Protein AF-A0A7C3V6H1-F1 (afdb_monomer)

Foldseek 3Di:
DADQAEPPPDDPVDQWDADPPVGDIDGPVVLVVLVVVVVVVVVVVVVCVVVPPPDPDDPPPPDPPDSHHHHD

pLDDT: mean 78.8, std 14.79, range [44.69, 94.19]

Solvent-accessible surface area (backbone atoms only — not comparable to full-atom values): 4632 Å² total; per-residue (Å²): 128,56,66,52,54,64,60,86,84,72,49,97,82,56,55,62,50,72,40,88,85,64,71,43,79,43,50,46,68,63,45,48,54,53,51,53,52,53,50,54,51,50,54,51,52,51,56,39,63,74,67,70,54,71,90,78,79,72,84,79,86,66,84,78,70,81,80,66,56,50,57,7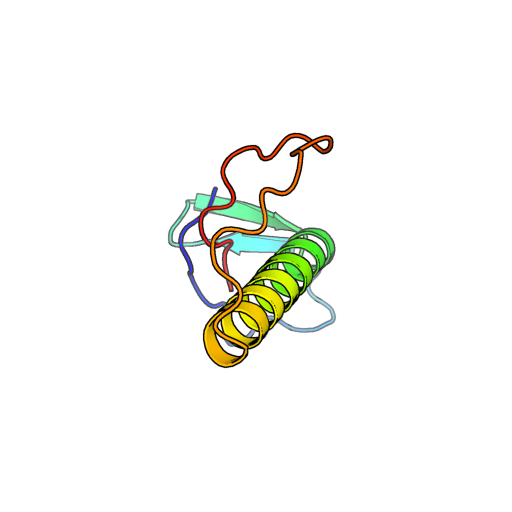6

Secondary structure (DSSP, 8-state):
-------TT--TT--EEE-TTT--EEEHHHHHHHHHHHHHHHHHHHHHHHTT---------S-----PPPP-

Radius of gyration: 15.1 Å; Cα contacts (8 Å, |Δi|>4): 58; chains: 1; bounding box: 38×20×37 Å

Structure (mmCIF, N/CA/C/O backbone):
data_AF-A0A7C3V6H1-F1
#
_entry.id   AF-A0A7C3V6H1-F1
#
loop_
_atom_site.group_PDB
_atom_site.id
_atom_site.type_symbol
_atom_site.label_atom_id
_atom_site.label_alt_id
_atom_site.label_comp_id
_atom_site.label_asym_id
_atom_site.label_entity_id
_atom_site.label_seq_id
_atom_site.pdbx_PDB_ins_code
_atom_site.Cartn_x
_atom_site.Cartn_y
_atom_site.Cartn_z
_atom_site.occupancy
_atom_site.B_iso_or_equiv
_atom_site.auth_seq_id
_atom_site.auth_comp_id
_atom_site.auth_asym_id
_atom_site.auth_atom_id
_atom_site.pdbx_PDB_model_num
ATOM 1 N N . HIS A 1 1 ? 6.563 -5.051 8.413 1.00 61.91 1 HIS A N 1
ATOM 2 C CA . HIS A 1 1 ? 5.256 -5.701 8.204 1.00 61.91 1 HIS A CA 1
ATOM 3 C C . HIS A 1 1 ? 4.929 -5.719 6.722 1.00 61.91 1 HIS A C 1
ATOM 5 O O . HIS A 1 1 ? 4.852 -4.652 6.131 1.00 61.91 1 HIS A O 1
ATOM 11 N N . LYS A 1 2 ? 4.855 -6.910 6.121 1.00 74.00 2 LYS A N 1
ATOM 12 C CA . LYS A 1 2 ? 4.685 -7.154 4.679 1.00 74.00 2 LYS A CA 1
ATOM 13 C C . LYS A 1 2 ? 3.942 -8.479 4.537 1.00 74.00 2 LYS A C 1
ATOM 15 O O . LYS A 1 2 ? 4.492 -9.498 4.947 1.00 74.00 2 LYS A O 1
ATOM 20 N N . CYS A 1 3 ? 2.694 -8.463 4.084 1.00 86.00 3 CYS A N 1
ATOM 21 C CA . CYS A 1 3 ? 1.897 -9.693 3.971 1.00 86.00 3 CYS A CA 1
ATOM 22 C C . CYS A 1 3 ? 1.074 -9.801 2.686 1.00 86.00 3 CYS A C 1
ATOM 24 O O . CYS A 1 3 ? 0.449 -10.832 2.477 1.00 86.00 3 CYS A O 1
ATOM 26 N N . GLY A 1 4 ? 1.060 -8.771 1.832 1.00 85.94 4 GLY A N 1
ATOM 27 C CA . GLY A 1 4 ? 0.277 -8.786 0.595 1.00 85.94 4 GLY A CA 1
ATOM 28 C C . GLY A 1 4 ? -1.246 -8.773 0.780 1.00 85.94 4 GLY A C 1
ATOM 29 O O . GLY A 1 4 ? -1.956 -8.935 -0.207 1.00 85.94 4 GLY A O 1
ATOM 30 N N . TYR A 1 5 ? -1.765 -8.581 2.001 1.00 89.94 5 TYR A N 1
ATOM 31 C CA . TYR A 1 5 ? -3.207 -8.445 2.225 1.00 89.94 5 TYR A CA 1
ATOM 32 C C . TYR A 1 5 ? -3.750 -7.244 1.462 1.00 89.94 5 TYR A C 1
ATOM 34 O O . TYR A 1 5 ? -3.271 -6.141 1.709 1.00 89.94 5 TYR A O 1
ATOM 42 N N . ALA A 1 6 ? -4.753 -7.465 0.612 1.00 89.75 6 ALA A N 1
ATOM 43 C CA . ALA A 1 6 ? -5.443 -6.419 -0.129 1.00 89.75 6 ALA A CA 1
ATOM 44 C C . ALA A 1 6 ? -6.665 -5.905 0.647 1.00 89.75 6 ALA A C 1
ATOM 46 O O . ALA A 1 6 ? -7.632 -6.652 0.824 1.00 89.75 6 ALA A O 1
ATOM 47 N N . TYR A 1 7 ? -6.664 -4.643 1.084 1.00 90.56 7 TYR A N 1
ATOM 48 C CA . TYR A 1 7 ? -7.853 -4.055 1.710 1.00 90.56 7 TYR A CA 1
ATOM 49 C C . TYR A 1 7 ? -8.829 -3.526 0.646 1.00 90.56 7 TYR A C 1
ATOM 51 O O . TYR A 1 7 ? -8.730 -2.388 0.198 1.00 90.56 7 TYR A O 1
ATOM 59 N N . GLN A 1 8 ? -9.803 -4.364 0.273 1.00 90.62 8 GLN A N 1
ATOM 60 C CA . GLN A 1 8 ? -10.755 -4.095 -0.817 1.00 90.62 8 GLN A CA 1
ATOM 61 C C . GLN A 1 8 ? -11.633 -2.848 -0.616 1.00 90.62 8 GLN A C 1
ATOM 63 O O . GLN A 1 8 ? -11.901 -2.144 -1.585 1.00 90.62 8 GLN A O 1
ATOM 68 N N . ASP A 1 9 ? -12.039 -2.549 0.620 1.00 90.75 9 ASP A N 1
ATOM 69 C CA . ASP A 1 9 ? -12.974 -1.455 0.925 1.00 90.75 9 ASP A CA 1
ATOM 70 C C . ASP A 1 9 ? -12.288 -0.189 1.470 1.00 90.75 9 ASP A C 1
ATOM 72 O O . ASP A 1 9 ? -12.950 0.695 2.015 1.00 90.75 9 ASP A O 1
ATOM 76 N N . LEU A 1 10 ? -10.960 -0.078 1.335 1.00 89.88 10 LEU A N 1
ATOM 77 C CA . LEU A 1 10 ? -10.212 1.072 1.842 1.00 89.88 10 LEU A CA 1
ATOM 78 C C . LEU A 1 10 ? -10.560 2.348 1.060 1.00 89.88 10 LEU A C 1
ATOM 80 O O . LEU A 1 10 ? -10.230 2.504 -0.117 1.00 89.88 10 LEU A O 1
ATOM 84 N N . SER A 1 11 ? -11.184 3.311 1.734 1.00 91.94 11 SER A N 1
ATOM 85 C CA . SER A 1 11 ? -11.606 4.573 1.125 1.00 91.94 11 SER A CA 1
ATOM 86 C C . SER A 1 11 ? -10.524 5.663 1.151 1.00 91.94 11 SER A C 1
ATOM 88 O O . SER A 1 11 ? -9.610 5.683 1.977 1.00 91.94 11 SER A O 1
ATOM 90 N N . LEU A 1 12 ? -10.681 6.689 0.301 1.00 89.81 12 LEU A N 1
ATOM 91 C CA . LEU A 1 12 ? -9.800 7.870 0.301 1.00 89.81 12 LEU A CA 1
ATOM 92 C C . LEU A 1 12 ? -9.901 8.734 1.573 1.00 89.81 12 LEU A C 1
ATOM 94 O O . LEU A 1 12 ? -9.064 9.618 1.786 1.00 89.81 12 LEU A O 1
ATOM 98 N N . LYS A 1 13 ? -10.903 8.516 2.426 1.00 94.19 13 LYS A N 1
ATOM 99 C CA . LYS A 1 13 ? -11.018 9.222 3.711 1.00 94.19 13 LYS A CA 1
ATOM 100 C C . LYS A 1 13 ? -10.250 8.507 4.820 1.00 94.19 13 LYS A C 1
ATOM 102 O O . LYS A 1 13 ? -9.764 9.163 5.738 1.00 94.19 13 LYS A O 1
ATOM 107 N N . GLU A 1 14 ? -10.079 7.195 4.712 1.00 93.19 14 GLU A N 1
ATOM 108 C CA . GLU A 1 14 ? -9.296 6.402 5.653 1.00 93.19 14 GLU A CA 1
ATOM 109 C C . GLU A 1 14 ? -7.801 6.609 5.385 1.00 93.19 14 GLU A C 1
ATOM 111 O O . GLU A 1 14 ? -7.277 6.294 4.316 1.00 93.19 14 GLU A O 1
ATOM 116 N N . ARG A 1 15 ? -7.102 7.210 6.354 1.00 93.62 15 ARG A N 1
ATOM 117 C CA . ARG A 1 15 ? -5.646 7.439 6.285 1.00 93.62 15 ARG A CA 1
ATOM 118 C C . ARG A 1 15 ? -4.844 6.362 6.997 1.00 93.62 15 ARG A C 1
ATOM 120 O O . ARG A 1 15 ? -3.683 6.157 6.655 1.00 93.62 15 ARG A O 1
ATOM 127 N N . TYR A 1 16 ? -5.471 5.672 7.943 1.00 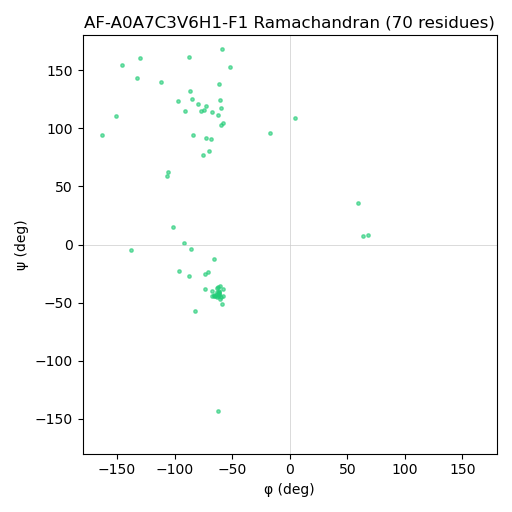93.75 16 TYR A N 1
ATOM 128 C CA . TYR A 1 16 ? -4.873 4.584 8.696 1.00 93.75 16 TYR A CA 1
ATOM 129 C C . TYR A 1 16 ? -5.821 3.398 8.733 1.00 93.75 16 TYR A C 1
ATOM 131 O O . TYR A 1 16 ? -7.031 3.584 8.854 1.00 93.75 16 TYR A O 1
ATOM 139 N N . TRP A 1 17 ? -5.272 2.193 8.663 1.00 93.00 17 TRP A N 1
ATOM 140 C CA . TRP A 1 17 ? -6.042 0.963 8.794 1.00 93.00 17 TRP A CA 1
ATOM 141 C C . TRP A 1 17 ? -5.218 -0.115 9.493 1.00 93.00 17 TRP A C 1
ATOM 143 O O . TRP A 1 17 ? -3.986 -0.086 9.466 1.00 93.00 17 TRP A O 1
ATOM 153 N N . TYR A 1 18 ? -5.903 -1.053 10.141 1.00 93.06 18 TYR A N 1
ATOM 154 C CA . TYR A 1 18 ? -5.269 -2.180 10.812 1.00 93.06 18 TYR A CA 1
ATOM 155 C C . TYR A 1 18 ? -5.293 -3.409 9.910 1.00 93.06 18 TYR A C 1
ATOM 157 O O . TYR A 1 18 ? -6.363 -3.859 9.500 1.00 93.06 18 TYR A O 1
ATOM 165 N N . CYS A 1 19 ? -4.123 -3.977 9.627 1.00 92.44 19 CYS A N 1
ATOM 166 C CA . CYS A 1 19 ? -4.029 -5.177 8.813 1.00 92.44 19 CYS A CA 1
ATOM 167 C C . CYS A 1 19 ? -4.356 -6.435 9.625 1.00 92.44 19 CYS A C 1
ATOM 169 O O . CYS A 1 19 ? -3.640 -6.738 10.587 1.00 92.44 19 CYS A O 1
ATOM 171 N N . PRO A 1 20 ? -5.376 -7.222 9.227 1.00 92.25 20 PRO A N 1
ATOM 172 C CA . PRO A 1 20 ? -5.735 -8.439 9.941 1.00 92.25 20 PRO A CA 1
ATOM 173 C C . PRO A 1 20 ? -4.700 -9.554 9.758 1.00 92.25 20 PRO A C 1
ATOM 175 O O . PRO A 1 20 ? -4.607 -10.409 10.630 1.00 92.25 20 PRO A O 1
ATOM 178 N N . GLU A 1 21 ? -3.902 -9.537 8.691 1.00 92.12 21 GLU A N 1
ATOM 179 C CA . GLU A 1 21 ? -2.891 -10.566 8.420 1.00 92.12 21 GLU A CA 1
ATOM 180 C C . GLU A 1 21 ? -1.602 -10.299 9.197 1.00 92.12 21 GLU A C 1
ATOM 1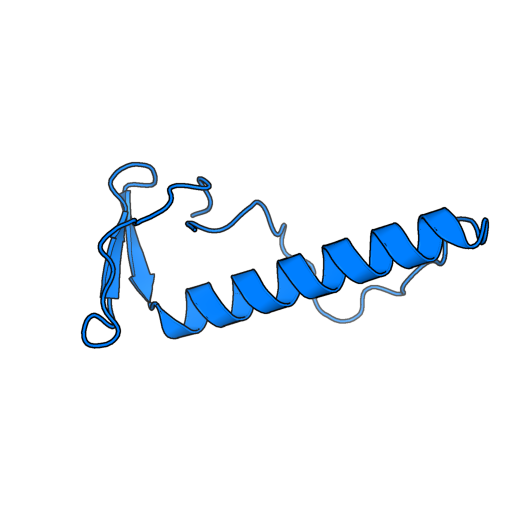82 O O . GLU A 1 21 ? -1.174 -11.103 10.022 1.00 92.12 21 GLU A O 1
ATOM 187 N N . CYS A 1 22 ? -0.996 -9.126 9.000 1.00 91.00 22 CYS A N 1
ATOM 188 C CA . CYS A 1 22 ? 0.281 -8.814 9.639 1.00 91.00 22 CYS A CA 1
ATOM 189 C C . CYS A 1 22 ? 0.156 -8.103 10.990 1.00 91.00 22 CYS A C 1
ATOM 191 O O . CYS A 1 22 ? 1.181 -7.817 11.600 1.00 91.00 22 CYS A O 1
ATOM 193 N N . LYS A 1 23 ? -1.066 -7.854 11.475 1.00 92.06 23 LYS A N 1
ATOM 194 C CA . LYS A 1 23 ? -1.360 -7.344 12.824 1.00 92.06 23 LYS A CA 1
ATOM 195 C C . LYS A 1 23 ? -0.725 -5.986 13.143 1.00 92.06 23 LYS A C 1
ATOM 197 O O 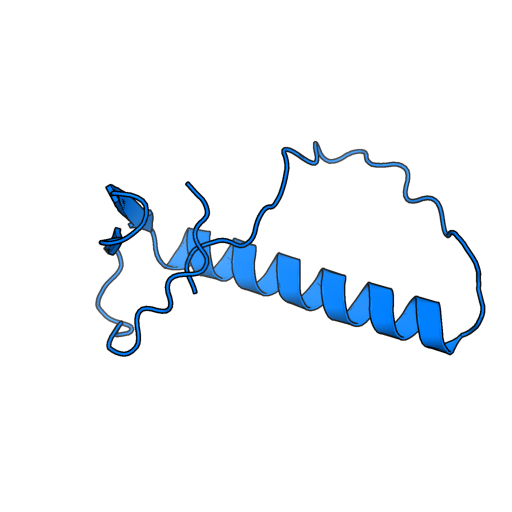. LYS A 1 23 ? -0.339 -5.736 14.284 1.00 92.06 23 LYS A O 1
ATOM 202 N N . THR A 1 24 ? -0.635 -5.097 12.155 1.00 90.38 24 THR A N 1
ATOM 203 C CA . THR A 1 24 ? -0.063 -3.752 12.323 1.00 90.38 24 THR A CA 1
ATOM 204 C C . THR A 1 24 ? -0.972 -2.660 11.778 1.00 90.38 24 THR A C 1
ATOM 206 O O . THR A 1 24 ? -1.833 -2.919 10.937 1.00 90.38 24 THR A O 1
ATOM 209 N N . TRP A 1 25 ? -0.749 -1.431 12.239 1.00 92.44 25 TRP A N 1
ATOM 210 C CA . TRP A 1 25 ? -1.369 -0.238 11.675 1.00 92.44 25 TRP A CA 1
ATOM 211 C C . TRP A 1 25 ? -0.544 0.282 10.502 1.00 92.44 25 TRP A C 1
ATOM 213 O O . TRP A 1 25 ? 0.668 0.453 10.613 1.00 92.44 25 TRP A O 1
ATOM 223 N N . HIS A 1 26 ? -1.212 0.566 9.391 1.00 90.81 26 HIS A N 1
ATOM 224 C CA . HIS A 1 26 ? -0.599 1.127 8.195 1.00 90.81 26 HIS A CA 1
ATOM 225 C C . HIS A 1 26 ? -1.074 2.554 7.964 1.00 90.81 26 HIS A C 1
ATOM 227 O O . HIS A 1 26 ? -2.263 2.833 8.102 1.00 90.81 26 HIS A O 1
ATOM 233 N N . ASN A 1 27 ? -0.160 3.432 7.546 1.00 92.75 27 ASN A N 1
ATOM 234 C CA . ASN A 1 27 ? -0.496 4.702 6.911 1.00 92.75 27 ASN A CA 1
ATOM 235 C C . ASN A 1 27 ? -0.713 4.459 5.409 1.00 92.75 27 ASN A C 1
ATOM 237 O O . ASN A 1 27 ? 0.157 3.909 4.732 1.00 92.75 27 ASN A O 1
ATOM 241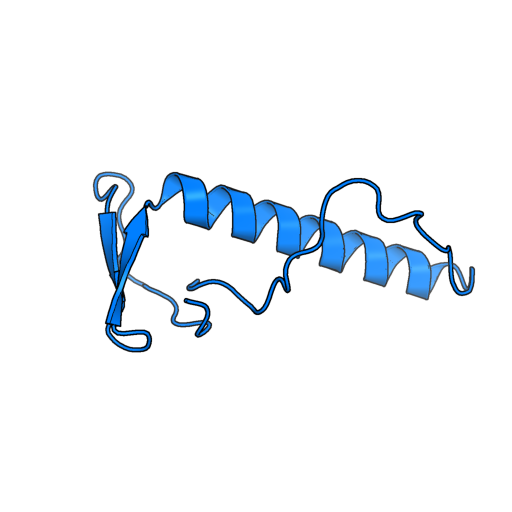 N N . ARG A 1 28 ? -1.870 4.865 4.881 1.00 91.00 28 ARG A N 1
ATOM 242 C CA . ARG A 1 28 ? -2.234 4.647 3.476 1.00 91.00 28 ARG A CA 1
ATOM 243 C C . ARG A 1 28 ? -1.278 5.340 2.507 1.00 91.00 28 ARG A C 1
ATOM 245 O O . ARG A 1 28 ? -0.960 4.762 1.476 1.00 91.00 28 ARG A O 1
ATOM 252 N N . ASP A 1 29 ? -0.837 6.559 2.802 1.00 90.88 29 ASP A N 1
ATOM 253 C CA . ASP A 1 29 ? -0.015 7.340 1.871 1.00 90.88 29 ASP A CA 1
ATOM 254 C C . ASP A 1 29 ? 1.414 6.783 1.795 1.00 90.88 29 ASP A C 1
ATOM 256 O O . ASP A 1 29 ? 1.979 6.671 0.707 1.00 90.88 29 ASP A O 1
ATOM 260 N N . GLU A 1 30 ? 1.967 6.343 2.930 1.00 89.94 30 GLU A N 1
ATOM 261 C CA . GLU A 1 30 ? 3.235 5.601 2.963 1.00 89.94 30 GLU A CA 1
ATOM 262 C C . GLU A 1 30 ? 3.113 4.269 2.213 1.00 89.94 30 GLU A C 1
ATOM 264 O O . GLU A 1 30 ? 3.959 3.942 1.382 1.00 89.94 30 GLU A O 1
ATOM 269 N N . ASN A 1 31 ? 2.026 3.525 2.447 1.00 89.00 31 ASN A N 1
ATOM 270 C CA . ASN A 1 31 ? 1.765 2.260 1.762 1.00 89.00 31 ASN A CA 1
ATOM 271 C C . ASN A 1 31 ? 1.629 2.452 0.241 1.00 89.00 31 ASN A C 1
ATOM 273 O O . ASN A 1 31 ? 2.206 1.695 -0.537 1.00 89.00 31 ASN A O 1
ATOM 277 N N . ALA A 1 32 ? 0.943 3.514 -0.191 1.00 88.12 32 ALA A N 1
ATOM 278 C CA . ALA A 1 32 ? 0.808 3.876 -1.597 1.00 88.12 32 ALA A CA 1
ATOM 279 C C . ALA A 1 32 ? 2.162 4.215 -2.241 1.00 88.12 32 ALA A C 1
ATOM 281 O O . ALA A 1 32 ? 2.437 3.757 -3.349 1.00 88.12 32 ALA A O 1
ATOM 282 N N . ALA A 1 33 ? 3.031 4.963 -1.551 1.00 89.50 33 ALA A N 1
ATOM 283 C CA . ALA A 1 33 ? 4.372 5.271 -2.048 1.00 89.50 33 ALA A CA 1
ATOM 284 C C . ALA A 1 33 ? 5.212 3.998 -2.258 1.00 89.50 33 ALA A C 1
ATOM 286 O O . ALA A 1 33 ? 5.895 3.869 -3.278 1.00 89.50 33 ALA A O 1
ATOM 287 N N . ILE A 1 34 ? 5.117 3.033 -1.336 1.00 86.69 34 ILE A N 1
ATOM 288 C CA . ILE A 1 34 ? 5.789 1.732 -1.467 1.00 86.69 34 ILE A CA 1
ATOM 289 C C . ILE A 1 34 ? 5.208 0.943 -2.651 1.00 86.69 34 ILE A C 1
ATOM 291 O O . ILE A 1 34 ? 5.979 0.416 -3.454 1.00 86.69 34 ILE A O 1
ATOM 295 N N . ASN A 1 35 ? 3.879 0.902 -2.807 1.00 85.69 35 ASN A N 1
ATOM 296 C CA . ASN A 1 35 ? 3.216 0.213 -3.922 1.00 85.69 35 ASN A CA 1
ATOM 297 C C . ASN A 1 35 ? 3.641 0.786 -5.283 1.00 85.69 35 ASN A C 1
ATOM 299 O O . ASN A 1 35 ? 4.000 0.030 -6.184 1.00 85.69 35 ASN A O 1
ATOM 303 N N . ILE A 1 36 ? 3.676 2.116 -5.423 1.00 88.06 36 ILE A N 1
ATOM 304 C CA . ILE A 1 36 ? 4.118 2.794 -6.654 1.00 88.06 36 ILE A CA 1
ATOM 305 C C . ILE A 1 36 ? 5.585 2.474 -6.961 1.00 88.06 36 ILE A C 1
ATOM 307 O O . ILE A 1 36 ? 5.928 2.181 -8.108 1.00 88.06 36 ILE A O 1
ATOM 311 N N . TYR A 1 37 ? 6.459 2.504 -5.950 1.00 86.00 37 TYR A N 1
ATOM 312 C CA . TYR A 1 37 ? 7.866 2.140 -6.120 1.00 86.00 37 TYR A CA 1
ATOM 313 C C . TYR A 1 37 ? 8.024 0.690 -6.597 1.00 86.00 37 TYR A C 1
ATOM 315 O O . TYR A 1 37 ? 8.773 0.427 -7.543 1.00 86.00 37 TYR A O 1
ATOM 323 N N . ALA A 1 38 ? 7.309 -0.243 -5.963 1.00 83.50 38 ALA A N 1
ATOM 324 C CA . ALA A 1 38 ? 7.357 -1.661 -6.299 1.00 83.50 38 ALA A CA 1
ATOM 325 C C . ALA A 1 38 ? 6.884 -1.919 -7.737 1.00 83.50 38 ALA A C 1
ATOM 327 O O . ALA A 1 38 ? 7.541 -2.651 -8.480 1.00 83.50 38 ALA A O 1
ATOM 328 N N . GLU A 1 39 ? 5.802 -1.263 -8.159 1.00 86.31 39 GLU A N 1
ATOM 329 C CA . GLU A 1 39 ? 5.274 -1.392 -9.516 1.00 86.31 39 GLU A CA 1
ATOM 330 C C . GLU A 1 39 ? 6.215 -0.786 -10.562 1.00 86.31 39 GLU A C 1
ATOM 332 O O . GLU A 1 39 ? 6.529 -1.423 -11.569 1.00 86.31 39 GLU A O 1
ATOM 337 N N . GLY A 1 40 ? 6.766 0.402 -10.297 1.00 86.94 40 GLY A N 1
ATOM 338 C CA . GLY A 1 40 ? 7.780 1.001 -11.167 1.00 86.94 40 GLY A CA 1
ATOM 339 C C . GLY A 1 40 ? 9.007 0.099 -11.321 1.00 86.94 40 GLY A C 1
ATOM 340 O O . GLY A 1 40 ? 9.561 -0.043 -12.412 1.00 86.94 40 GLY A O 1
ATOM 341 N N . PHE A 1 41 ? 9.412 -0.576 -10.244 1.00 83.19 41 PHE A N 1
ATOM 342 C CA . PHE A 1 41 ? 10.496 -1.548 -10.290 1.00 83.19 41 PHE A CA 1
ATOM 343 C C . PHE A 1 41 ? 10.144 -2.805 -11.100 1.00 83.19 41 PHE A C 1
ATOM 345 O O . PHE A 1 41 ? 10.990 -3.280 -11.863 1.00 83.19 41 PHE A O 1
ATOM 352 N N . ARG A 1 42 ? 8.913 -3.321 -10.982 1.00 85.50 42 ARG A N 1
ATOM 353 C CA . ARG A 1 42 ? 8.412 -4.448 -11.787 1.00 85.50 42 ARG A CA 1
ATOM 354 C C . ARG A 1 42 ? 8.460 -4.118 -13.278 1.00 85.50 42 ARG A C 1
ATOM 356 O O . ARG A 1 42 ? 9.089 -4.853 -14.037 1.00 85.50 42 ARG A O 1
ATOM 363 N N . VAL A 1 43 ? 7.897 -2.973 -13.671 1.00 86.12 43 VAL A N 1
ATOM 364 C CA . VAL A 1 43 ? 7.884 -2.495 -15.065 1.00 86.12 43 VAL A CA 1
ATOM 365 C C . VAL A 1 43 ? 9.305 -2.351 -15.617 1.00 86.12 43 VAL A C 1
ATOM 367 O O . VAL A 1 43 ? 9.592 -2.798 -16.726 1.00 86.12 43 VAL A O 1
ATOM 370 N N . LEU A 1 44 ? 10.230 -1.782 -14.836 1.00 82.94 44 LEU A N 1
ATOM 371 C CA . LEU A 1 44 ? 11.634 -1.662 -15.241 1.00 82.94 44 LEU A CA 1
ATOM 372 C C . LEU A 1 44 ? 12.297 -3.026 -15.467 1.00 82.94 44 LEU A C 1
ATOM 374 O O . LEU A 1 44 ? 13.022 -3.195 -16.445 1.00 82.94 44 LEU A O 1
ATOM 378 N N . ARG A 1 45 ? 12.064 -4.002 -14.581 1.00 80.75 45 ARG A N 1
ATOM 379 C CA . ARG A 1 45 ? 12.602 -5.362 -14.746 1.00 80.75 45 ARG A CA 1
ATOM 380 C C . ARG A 1 45 ? 12.057 -6.053 -15.991 1.00 80.75 45 ARG A C 1
ATOM 382 O O . ARG A 1 45 ? 12.823 -6.716 -16.690 1.00 80.75 45 ARG A O 1
ATOM 389 N N . GLU A 1 46 ? 10.770 -5.897 -16.275 1.00 81.81 46 GLU A N 1
ATOM 390 C CA . GLU A 1 46 ? 1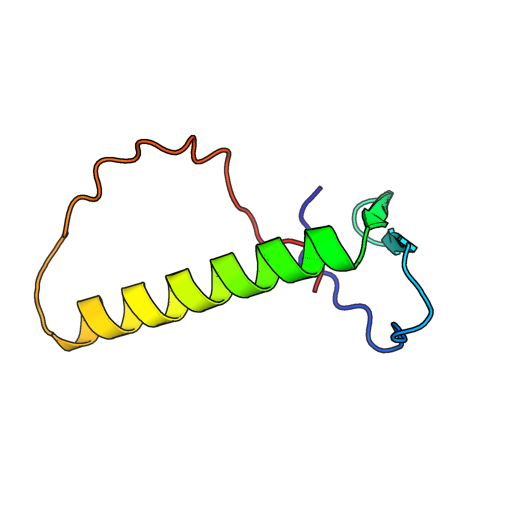0.146 -6.455 -17.479 1.00 81.81 46 GLU A CA 1
ATOM 391 C C . GLU A 1 46 ? 10.716 -5.827 -18.752 1.00 81.81 46 GLU A C 1
ATOM 393 O O . GLU A 1 46 ? 11.090 -6.551 -19.673 1.00 81.81 46 GLU A O 1
ATOM 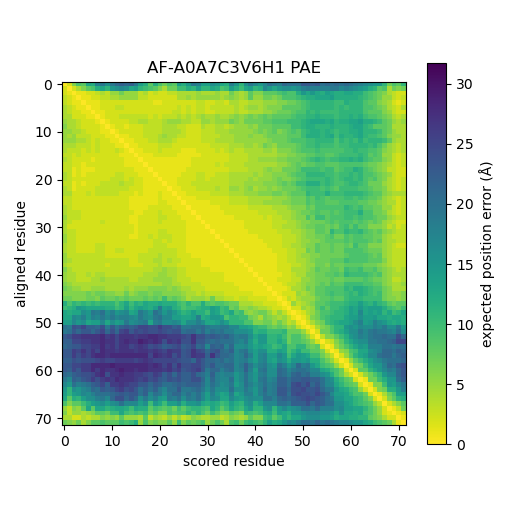398 N N . GLY A 1 47 ? 10.886 -4.501 -18.772 1.00 77.25 47 GLY A N 1
ATOM 399 C CA . GLY A 1 47 ? 11.516 -3.795 -19.889 1.00 77.25 47 GLY A CA 1
ATOM 400 C C . GLY A 1 47 ? 12.983 -4.181 -20.112 1.00 77.25 47 GLY A C 1
ATOM 401 O O . GLY A 1 47 ? 13.423 -4.316 -21.247 1.00 77.25 47 GLY A O 1
ATOM 402 N N . ILE A 1 48 ? 13.757 -4.412 -19.046 1.00 72.31 48 ILE A N 1
ATOM 403 C CA . ILE A 1 48 ? 15.138 -4.915 -19.176 1.00 72.31 48 ILE A CA 1
ATOM 404 C C . ILE A 1 48 ? 15.137 -6.335 -19.756 1.00 72.31 48 ILE A C 1
ATOM 406 O O . ILE A 1 48 ? 15.920 -6.636 -20.656 1.00 72.31 48 ILE A O 1
ATOM 410 N N . SER A 1 49 ? 14.230 -7.190 -19.275 1.00 70.38 49 SER A N 1
ATOM 411 C CA . SER A 1 49 ? 14.119 -8.580 -19.732 1.00 70.38 49 SER A CA 1
ATOM 412 C C . SER A 1 49 ? 13.761 -8.669 -21.219 1.00 70.38 49 SER A C 1
ATOM 414 O O . SER A 1 49 ? 14.280 -9.538 -21.916 1.00 70.38 49 SER A O 1
ATOM 416 N N . SER A 1 50 ? 12.923 -7.757 -21.728 1.00 75.12 50 SER A N 1
ATOM 417 C CA . SER A 1 50 ? 12.517 -7.741 -23.139 1.00 75.12 50 SER A CA 1
ATOM 418 C C . SER A 1 50 ? 13.609 -7.251 -24.096 1.00 75.12 50 SER A C 1
ATOM 420 O O . SER A 1 50 ? 13.619 -7.652 -25.257 1.00 75.12 50 SER A O 1
ATOM 422 N N . LEU A 1 51 ? 14.556 -6.432 -23.627 1.00 72.81 51 LEU A N 1
ATOM 423 C CA . LEU A 1 51 ? 15.648 -5.896 -24.448 1.00 72.81 51 LEU A CA 1
ATOM 424 C C . LEU A 1 51 ? 16.863 -6.834 -24.552 1.00 72.81 51 LEU A C 1
ATOM 426 O O . LEU A 1 51 ? 17.825 -6.504 -25.244 1.00 72.81 51 LEU A O 1
ATOM 430 N N . GLY A 1 52 ? 16.867 -7.976 -23.852 1.00 66.88 52 GLY A N 1
ATOM 431 C CA . GLY A 1 52 ? 17.992 -8.925 -23.853 1.00 66.88 52 GLY A CA 1
ATOM 432 C C . GLY A 1 52 ? 19.296 -8.359 -23.271 1.00 66.88 52 GLY A C 1
ATOM 433 O O . GLY A 1 52 ? 20.342 -9.007 -23.327 1.00 66.88 52 GLY A O 1
ATOM 434 N N . VAL A 1 53 ? 19.250 -7.154 -22.699 1.00 68.38 53 VAL A N 1
ATOM 435 C CA . VAL A 1 53 ? 20.360 -6.551 -21.966 1.00 68.38 53 VAL A CA 1
ATOM 436 C C . VAL A 1 53 ? 20.416 -7.288 -20.632 1.00 68.38 53 VAL A C 1
ATOM 438 O O . VAL A 1 53 ? 19.444 -7.262 -19.887 1.00 68.38 53 VAL A O 1
ATOM 441 N N . GLY A 1 54 ? 21.510 -8.009 -20.368 1.00 67.94 54 GLY A N 1
ATOM 442 C CA . GLY A 1 54 ? 21.678 -8.854 -19.179 1.00 67.94 54 GLY A CA 1
ATOM 443 C C . GLY A 1 54 ? 21.639 -8.097 -17.839 1.00 67.94 54 GLY A C 1
ATOM 444 O O . GLY A 1 54 ? 20.883 -7.155 -17.629 1.00 67.94 54 GLY A O 1
ATOM 445 N N . ASN A 1 55 ? 22.450 -8.509 -16.862 1.00 62.53 55 ASN A N 1
ATOM 446 C CA . ASN A 1 55 ? 22.375 -7.937 -15.514 1.00 62.53 55 ASN A CA 1
ATOM 447 C C . ASN A 1 55 ? 22.938 -6.500 -15.469 1.00 62.53 55 ASN A C 1
ATOM 449 O O . ASN A 1 55 ? 24.134 -6.291 -15.254 1.00 62.53 55 ASN A O 1
ATOM 453 N N . VAL A 1 56 ? 22.071 -5.502 -15.668 1.00 60.88 56 VAL A N 1
ATOM 454 C CA . VAL A 1 56 ? 22.381 -4.092 -15.413 1.00 60.88 56 VAL A CA 1
ATOM 455 C C . VAL A 1 56 ? 22.520 -3.923 -13.901 1.00 60.88 56 VAL A C 1
ATOM 457 O O . VAL A 1 56 ? 21.543 -3.697 -13.186 1.00 60.88 56 VAL A O 1
ATOM 460 N N . ARG A 1 57 ? 23.746 -4.083 -13.388 1.00 61.03 57 ARG A N 1
ATOM 461 C CA . ARG A 1 57 ? 24.063 -3.835 -11.977 1.00 61.03 57 ARG A CA 1
ATOM 462 C C . ARG A 1 57 ? 23.709 -2.387 -11.642 1.00 61.03 57 ARG A C 1
ATOM 464 O O . ARG A 1 57 ? 24.452 -1.471 -11.981 1.00 61.03 57 ARG A O 1
ATOM 471 N N . ARG A 1 58 ? 22.603 -2.173 -10.927 1.00 63.75 58 ARG A N 1
ATOM 472 C CA . ARG A 1 58 ? 22.425 -0.936 -10.165 1.00 63.75 58 ARG A CA 1
ATOM 473 C C . ARG A 1 58 ? 23.353 -1.002 -8.961 1.00 63.75 58 ARG A C 1
ATOM 475 O O . ARG A 1 58 ? 23.216 -1.884 -8.116 1.00 63.75 58 ARG A O 1
ATOM 482 N N . THR A 1 59 ? 24.285 -0.063 -8.873 1.00 55.03 59 THR A N 1
ATOM 483 C CA . THR A 1 59 ? 24.906 0.314 -7.605 1.00 55.03 59 THR A CA 1
ATOM 484 C C . THR A 1 59 ? 23.793 0.809 -6.680 1.00 55.03 59 THR A C 1
ATOM 486 O O . THR A 1 59 ? 23.234 1.889 -6.858 1.00 55.03 59 THR A O 1
ATOM 489 N N . LEU A 1 60 ? 23.394 -0.049 -5.741 1.00 56.66 60 LEU A N 1
ATOM 490 C CA . LEU A 1 60 ? 22.392 0.220 -4.712 1.00 56.66 60 LEU A CA 1
ATOM 491 C C . LEU A 1 60 ? 22.949 1.225 -3.693 1.00 56.66 60 LEU A C 1
ATOM 493 O O . LEU A 1 60 ? 23.369 0.843 -2.608 1.00 56.66 60 LEU A O 1
ATOM 497 N N . SER A 1 61 ? 22.927 2.513 -4.027 1.00 48.72 61 SER A N 1
ATOM 498 C CA . SER A 1 61 ? 23.095 3.595 -3.047 1.00 48.72 61 SER A CA 1
ATOM 499 C C . SER A 1 61 ? 21.756 4.276 -2.789 1.00 48.72 61 SER A C 1
ATOM 501 O O . SER A 1 61 ? 21.555 5.444 -3.087 1.00 48.72 61 SER A O 1
ATOM 503 N N . ALA A 1 62 ? 20.823 3.491 -2.265 1.00 49.75 62 ALA A N 1
ATOM 504 C CA . ALA A 1 62 ? 19.702 3.926 -1.442 1.00 49.75 62 ALA A CA 1
ATOM 505 C C . ALA A 1 62 ? 19.220 2.647 -0.757 1.00 49.75 62 ALA A C 1
ATOM 507 O O . ALA A 1 62 ? 18.551 1.831 -1.381 1.00 49.75 62 ALA A O 1
ATOM 508 N N . VAL A 1 63 ? 19.730 2.417 0.454 1.00 44.69 63 VAL A N 1
ATOM 509 C CA . VAL A 1 63 ? 19.503 1.272 1.351 1.00 44.69 63 VAL A CA 1
ATOM 510 C C . VAL A 1 63 ? 18.259 0.452 0.980 1.00 44.69 63 VAL A C 1
ATOM 512 O O . VAL A 1 63 ? 17.141 0.774 1.375 1.00 44.69 63 VAL A O 1
ATOM 515 N N . ALA A 1 64 ? 18.457 -0.629 0.222 1.00 49.41 64 ALA A N 1
ATOM 516 C CA . ALA A 1 64 ? 17.433 -1.639 0.004 1.00 49.41 64 ALA A CA 1
ATOM 517 C C . ALA A 1 64 ? 17.332 -2.488 1.273 1.00 49.41 64 ALA A C 1
ATOM 519 O O . ALA A 1 64 ? 17.856 -3.598 1.349 1.00 49.41 64 ALA A O 1
ATOM 520 N N . VAL A 1 65 ? 16.682 -1.944 2.301 1.00 47.56 65 VAL A N 1
ATOM 521 C CA . VAL A 1 65 ? 16.035 -2.797 3.292 1.00 47.56 65 VAL A CA 1
ATOM 522 C C . VAL A 1 65 ? 14.971 -3.558 2.523 1.00 47.56 65 VAL A C 1
ATOM 524 O O . VAL A 1 65 ? 14.064 -2.933 1.985 1.00 47.56 65 VAL A O 1
ATOM 527 N N . ASP A 1 66 ? 15.182 -4.870 2.379 1.00 48.94 66 ASP A N 1
ATOM 528 C CA . ASP A 1 66 ? 14.203 -5.900 2.024 1.00 48.94 66 ASP A CA 1
ATOM 529 C C . ASP A 1 66 ? 12.820 -5.305 1.701 1.00 48.94 66 ASP A C 1
ATOM 531 O O . ASP A 1 66 ? 12.163 -4.791 2.595 1.00 48.94 66 ASP A O 1
ATOM 535 N N . THR A 1 67 ? 12.367 -5.290 0.452 1.00 49.53 67 THR A N 1
AT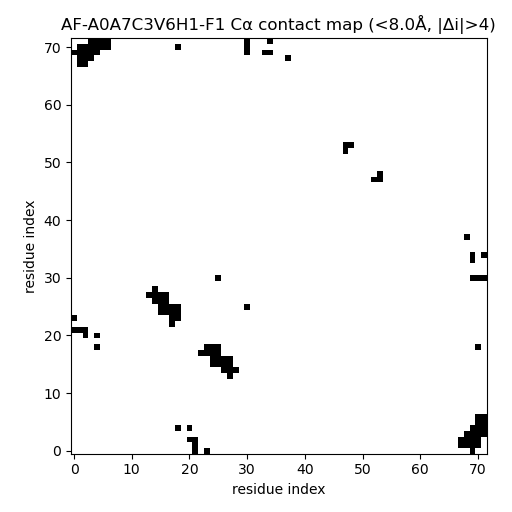OM 536 C CA . THR A 1 67 ? 11.021 -4.804 0.097 1.00 49.53 67 THR A CA 1
ATOM 537 C C . THR A 1 67 ? 10.140 -5.993 -0.251 1.00 49.53 67 THR A C 1
ATOM 539 O O . THR A 1 67 ? 9.624 -6.105 -1.356 1.00 49.53 67 THR A O 1
ATOM 542 N N . GLY A 1 68 ? 9.966 -6.930 0.688 1.00 54.91 68 GLY A N 1
ATOM 543 C CA . GLY A 1 68 ? 8.835 -7.854 0.590 1.00 54.91 68 GLY A CA 1
ATOM 544 C C . GLY A 1 68 ? 7.521 -7.081 0.394 1.00 54.91 68 GLY A C 1
ATOM 545 O O . GLY A 1 68 ? 7.412 -5.913 0.778 1.00 54.91 68 GLY A O 1
ATOM 546 N N . ILE A 1 69 ? 6.555 -7.728 -0.252 1.00 62.16 69 ILE A N 1
ATOM 547 C CA . ILE A 1 69 ? 5.350 -7.084 -0.782 1.00 62.16 69 ILE A CA 1
ATOM 548 C C . ILE A 1 69 ? 4.572 -6.416 0.374 1.00 62.16 69 ILE A C 1
ATOM 550 O O . ILE A 1 69 ? 4.161 -7.116 1.310 1.00 62.16 69 ILE A O 1
ATOM 554 N N . PRO A 1 70 ? 4.406 -5.078 0.374 1.00 72.38 70 PRO A N 1
ATOM 555 C CA . PRO A 1 70 ? 3.568 -4.383 1.355 1.00 72.38 70 PRO A CA 1
ATOM 556 C C . PRO A 1 70 ? 2.122 -4.899 1.303 1.00 72.38 70 PRO A C 1
ATOM 558 O O . PRO A 1 70 ? 1.739 -5.658 0.416 1.00 72.38 70 PRO A O 1
ATOM 561 N N . CYS A 1 71 ? 1.308 -4.532 2.286 1.00 82.94 71 CYS A N 1
ATOM 562 C CA . CYS A 1 71 ? -0.127 -4.785 2.184 1.00 82.94 71 CYS A CA 1
ATOM 563 C C . CYS A 1 71 ? -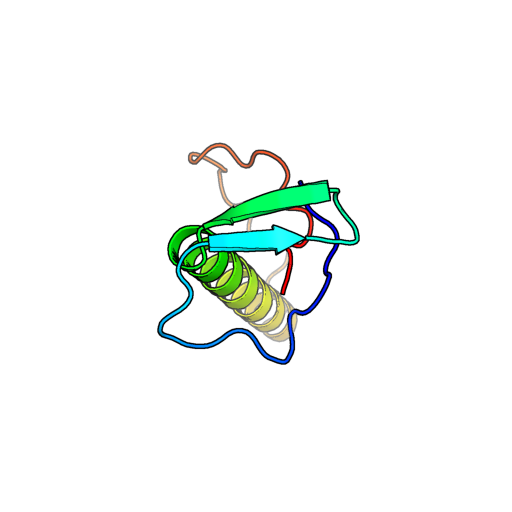0.680 -4.021 0.969 1.00 82.94 71 CYS A C 1
ATOM 565 O O . CYS A 1 71 ? -0.263 -2.891 0.719 1.00 82.94 71 CYS A O 1
ATOM 567 N N . LEU A 1 72 ? -1.560 -4.648 0.198 1.00 71.50 72 LEU A N 1
ATOM 568 C CA . LEU A 1 72 ? -2.142 -4.087 -1.017 1.00 71.50 72 LEU A CA 1
ATOM 569 C C . LEU A 1 72 ? -3.387 -3.241 -0.723 1.00 71.50 72 LEU A C 1
ATOM 571 O O . LEU A 1 72 ? -4.141 -3.548 0.229 1.00 71.50 72 LEU A O 1
#

Sequence (72 aa):
HKCGYAYQDLSLKERYWYCPECKTWHNRDENAAINIYAEGFRVLREGISSLGVGNVRRTLSAVAVDTGIPCL

Mean predicted aligned error: 8.7 Å